Protein AF-X1VIF2-F1 (afdb_monomer)

Solvent-accessible surface area (backbone atoms only — not comparable to full-atom values): 7635 Å² total; per-residue (Å²): 120,41,45,86,82,35,72,71,56,53,53,48,19,51,53,16,41,77,70,69,36,74,47,76,48,80,45,49,32,42,58,92,98,44,36,31,54,25,41,36,37,30,25,50,90,26,79,75,49,73,41,48,36,59,55,66,82,64,53,78,70,47,64,79,42,47,64,32,90,66,80,91,65,58,44,84,49,100,90,42,25,37,19,72,48,45,52,57,32,67,79,40,66,63,57,51,47,52,38,41,76,68,56,30,74,38,77,47,66,62,68,86,76,63,90,91,46,62,64,45,68,71,42,43,53,53,49,54,62,68,80,95

Foldseek 3Di:
DEAVVDDVQVVVLVVQLVVQHKDWDWDFHDDPPFTFTKIWIAHSNGTQDMWTAQDQPCDDCSVVGDHTPDDWDWTDDPVFTETEHEAVLLVDLVSLVVCVVNPGPYYDYHYDDDPPCVCCVVPSVVVSVVVD

Radius of gyration: 14.73 Å; Cα contacts (8 Å, |Δi|>4): 240; chains: 1; bounding box: 36×28×38 Å

Secondary structure (DSSP, 8-state):
-B-SSSHHHHHHHHHHHHHT--EEEEEEEEETTEEEEEEEEEETTEEEEEEE-S---S-GGGGSSBPP-S---EEEETTEEEEE--GGGGG-HHHHHHHHHTT-SEEE----PPTT-HHIIIIIHHHHHH--

Organism: NCBI:txid412755

InterPro domains:
  IPR003010 Carbon-nitrogen hydrolase [PF00795] (3-129)
  IPR003010 Carbon-nitrogen hydrolase [PS50263] (1-132)
  IPR036526 Carbon-nitrogen hydrolase superfamily [G3DSA:3.60.110.10] (1-132)
  IPR036526 Carbon-nitrogen hydrolase superfamily [SSF56317] (2-132)
  IPR050345 Aliphatic Amidase/Beta-Ureidopropionase [PTHR43674] (4-132)

pLDDT: mean 96.41, std 3.47, range [82.25, 98.81]

Sequence (132 aa):
METIPGPSTDELAICCRELGVHVIAGLLEVDADKCFNTAVLVGPRGLVGKYRKIHLPFLGIDRFIDHGNQPFRVYQTPIGNIGMHICYDCNFPESARVMTLLGADILALPTNWPEGREKVAKHVILARAYEN

Mean predicted aligned error: 2.66 Å

Structure (mmCIF, N/CA/C/O backbone):
data_AF-X1VIF2-F1
#
_entry.id   AF-X1VIF2-F1
#
loop_
_atom_site.group_PDB
_atom_site.id
_atom_site.type_symbol
_atom_site.label_atom_id
_atom_site.label_alt_id
_atom_site.label_comp_id
_atom_site.label_asym_id
_atom_site.label_entity_id
_atom_site.label_seq_id
_atom_site.pdbx_PDB_ins_code
_atom_site.Cartn_x
_atom_site.Cartn_y
_atom_site.Cartn_z
_atom_site.occupancy
_atom_site.B_iso_or_equiv
_atom_site.auth_seq_id
_atom_site.auth_comp_id
_atom_site.auth_asym_id
_atom_site.auth_atom_id
_atom_site.pdbx_PDB_model_num
ATOM 1 N N . MET A 1 1 ? 16.660 3.101 5.325 1.00 91.56 1 MET A N 1
ATOM 2 C CA . MET A 1 1 ? 16.600 1.645 5.105 1.00 91.56 1 MET A CA 1
ATOM 3 C C . MET A 1 1 ? 16.642 1.004 6.474 1.00 91.56 1 MET A C 1
ATOM 5 O O 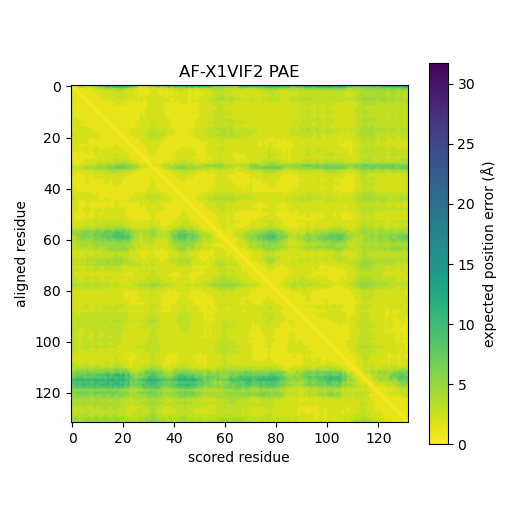. MET A 1 1 ? 17.505 1.387 7.253 1.00 91.56 1 MET A O 1
ATOM 9 N N . GLU A 1 2 ? 15.701 0.126 6.792 1.00 97.00 2 GLU A N 1
ATOM 10 C CA . GLU A 1 2 ? 15.569 -0.481 8.124 1.00 97.00 2 GLU A CA 1
ATOM 11 C C . GLU A 1 2 ? 14.848 -1.830 8.038 1.00 97.00 2 GLU A C 1
ATOM 13 O O . GLU A 1 2 ? 14.229 -2.138 7.020 1.00 97.00 2 GLU A O 1
ATOM 18 N N . THR A 1 3 ? 14.906 -2.638 9.095 1.00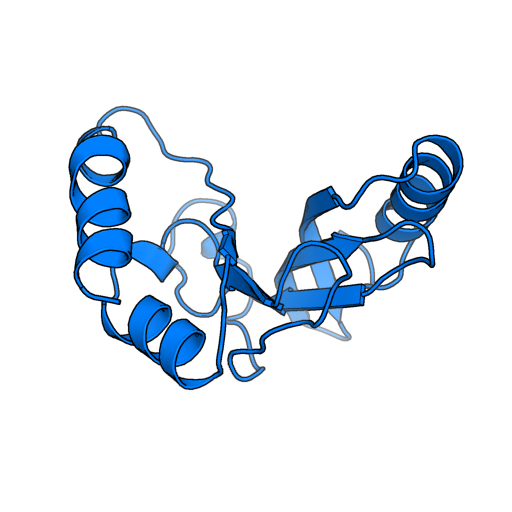 98.25 3 THR A N 1
ATOM 19 C CA . THR A 1 3 ? 14.065 -3.837 9.200 1.00 98.25 3 THR A CA 1
ATOM 20 C C . THR A 1 3 ? 12.605 -3.451 9.423 1.00 98.25 3 THR A C 1
ATOM 22 O O . THR A 1 3 ? 12.308 -2.372 9.930 1.00 98.25 3 THR A O 1
ATOM 25 N N . ILE A 1 4 ? 11.673 -4.345 9.083 1.00 98.00 4 ILE A N 1
ATOM 26 C CA . ILE A 1 4 ? 10.252 -4.169 9.412 1.00 98.00 4 ILE A CA 1
ATOM 27 C C . ILE A 1 4 ? 9.763 -5.399 10.194 1.00 98.00 4 ILE A C 1
ATOM 29 O O . ILE A 1 4 ? 9.661 -6.479 9.590 1.00 98.00 4 ILE A O 1
ATOM 33 N N . PRO A 1 5 ? 9.409 -5.255 11.490 1.00 98.12 5 PRO A N 1
ATOM 34 C CA . PRO A 1 5 ? 9.336 -3.999 12.256 1.00 98.12 5 PRO A CA 1
ATOM 35 C C . PRO A 1 5 ? 10.707 -3.344 12.517 1.00 98.12 5 PRO A C 1
ATOM 37 O O . PRO A 1 5 ? 11.747 -4.007 12.461 1.00 98.12 5 PRO A O 1
ATOM 40 N N . GLY A 1 6 ? 10.683 -2.037 12.773 1.00 97.81 6 GLY A N 1
ATOM 41 C CA . GLY A 1 6 ? 11.852 -1.195 13.023 1.00 97.81 6 GLY A CA 1
ATOM 42 C C . GLY A 1 6 ? 11.482 0.218 13.504 1.00 97.81 6 GLY A C 1
ATOM 43 O O . GLY A 1 6 ? 10.291 0.507 13.681 1.00 97.81 6 GLY A O 1
ATOM 44 N N . PRO A 1 7 ? 12.485 1.099 13.694 1.00 98.19 7 PRO A N 1
ATOM 45 C CA . PRO A 1 7 ? 12.323 2.439 14.261 1.00 98.19 7 PRO A CA 1
ATOM 46 C C . PRO A 1 7 ? 11.127 3.233 13.722 1.00 98.19 7 PRO A C 1
ATOM 48 O O . PRO A 1 7 ? 10.307 3.700 14.512 1.00 98.19 7 PRO A O 1
ATOM 51 N N . SER A 1 8 ? 10.952 3.330 12.398 1.00 98.38 8 SER A N 1
ATOM 52 C CA . SER A 1 8 ? 9.845 4.127 11.844 1.00 98.38 8 SER A CA 1
ATOM 53 C C . SER A 1 8 ? 8.478 3.506 12.133 1.00 98.38 8 SER A C 1
ATOM 55 O O . SER A 1 8 ? 7.512 4.223 12.383 1.00 98.38 8 SER A O 1
ATOM 57 N N . THR A 1 9 ? 8.355 2.173 12.114 1.00 98.50 9 THR A N 1
ATOM 58 C CA . THR A 1 9 ? 7.079 1.520 12.459 1.00 98.50 9 THR A CA 1
ATOM 59 C C . THR A 1 9 ? 6.754 1.634 13.943 1.00 98.50 9 THR A C 1
ATOM 61 O O . THR A 1 9 ? 5.575 1.697 14.287 1.00 98.50 9 THR A O 1
ATOM 64 N N . ASP A 1 10 ? 7.773 1.702 14.801 1.00 98.44 10 ASP A N 1
ATOM 65 C CA . ASP A 1 10 ? 7.602 1.883 16.243 1.00 98.44 10 ASP A CA 1
ATOM 66 C C . ASP A 1 10 ? 7.127 3.307 16.561 1.00 98.44 10 ASP A C 1
ATOM 68 O O . ASP A 1 10 ? 6.158 3.482 17.303 1.00 98.44 10 ASP A O 1
ATOM 72 N N . GLU A 1 11 ? 7.725 4.322 15.931 1.00 98.50 11 GLU A N 1
ATOM 73 C CA . GLU A 1 11 ? 7.263 5.713 16.034 1.00 98.50 11 GLU A CA 1
ATOM 74 C C . GLU A 1 11 ? 5.835 5.876 15.499 1.00 98.50 11 GLU A C 1
ATOM 76 O O . GLU A 1 11 ? 4.967 6.431 16.180 1.00 98.50 11 GLU A O 1
ATOM 81 N N . LEU A 1 12 ? 5.541 5.307 14.324 1.00 98.56 12 LEU A N 1
ATOM 82 C CA . LEU A 1 12 ? 4.186 5.307 13.774 1.00 98.56 12 LEU A CA 1
ATOM 83 C C . LEU A 1 12 ? 3.188 4.618 14.711 1.00 98.56 12 LEU A C 1
ATOM 85 O O . LEU A 1 12 ? 2.061 5.092 14.844 1.00 98.56 12 LEU A O 1
ATOM 89 N N . ALA A 1 13 ? 3.574 3.528 15.379 1.00 98.69 13 ALA A N 1
ATOM 90 C CA . ALA A 1 13 ? 2.707 2.827 16.321 1.00 98.69 13 ALA A CA 1
ATOM 91 C C . ALA A 1 13 ? 2.383 3.672 17.562 1.00 98.69 13 ALA A C 1
ATOM 93 O O . ALA A 1 13 ? 1.274 3.567 18.094 1.00 98.69 13 ALA A O 1
ATOM 94 N N . ILE A 1 14 ? 3.312 4.522 18.017 1.00 98.69 14 ILE A N 1
ATOM 95 C CA . ILE A 1 14 ? 3.054 5.496 19.086 1.00 98.69 14 ILE A CA 1
ATOM 96 C C . ILE A 1 14 ? 1.982 6.490 18.631 1.00 98.69 14 ILE A C 1
ATOM 98 O O . ILE A 1 14 ? 0.935 6.580 19.275 1.00 98.69 14 ILE A O 1
ATOM 102 N N . CYS A 1 15 ? 2.175 7.139 17.478 1.00 98.56 15 CYS A N 1
ATOM 103 C CA . CYS A 1 15 ? 1.213 8.109 16.949 1.00 98.56 15 CYS A CA 1
ATOM 104 C C . CYS A 1 15 ? -0.160 7.481 16.657 1.00 98.56 15 CYS A C 1
ATOM 106 O O . CYS A 1 15 ? -1.194 8.056 16.994 1.00 98.56 15 CYS A O 1
ATOM 108 N N . CYS A 1 16 ? -0.196 6.282 16.065 1.00 98.56 16 CYS A N 1
ATOM 109 C CA . CYS A 1 16 ? -1.447 5.580 15.764 1.00 98.56 16 CYS A CA 1
ATOM 110 C C . CYS A 1 16 ? -2.234 5.246 17.034 1.00 98.56 16 CYS A C 1
ATOM 112 O O . CYS A 1 16 ? -3.463 5.317 17.033 1.00 98.56 16 CYS A O 1
ATOM 114 N N . ARG A 1 17 ? -1.541 4.893 18.123 1.00 98.62 17 ARG A N 1
ATOM 115 C CA . ARG A 1 17 ? -2.165 4.616 19.420 1.00 98.62 17 ARG A CA 1
ATOM 116 C C . ARG A 1 17 ? -2.720 5.884 20.065 1.00 98.62 17 ARG A C 1
ATOM 118 O O . ARG A 1 17 ? -3.838 5.847 20.563 1.00 98.62 17 ARG A O 1
ATOM 125 N N . GLU A 1 18 ? -1.964 6.980 20.044 1.00 98.56 18 GLU A N 1
ATOM 126 C CA . GLU A 1 18 ? -2.382 8.265 20.624 1.00 98.56 18 GLU A CA 1
ATOM 127 C C . GLU A 1 18 ? -3.582 8.875 19.893 1.00 98.56 18 GLU A C 1
ATOM 129 O O . GLU A 1 18 ? -4.494 9.399 20.527 1.00 98.56 18 GLU A O 1
ATOM 134 N N . LEU A 1 19 ? -3.600 8.775 18.562 1.00 98.44 19 LEU A N 1
ATOM 135 C CA . LEU A 1 19 ? -4.635 9.379 17.720 1.00 98.44 19 LEU A CA 1
ATOM 136 C C . LEU A 1 19 ? -5.796 8.427 17.399 1.00 98.44 19 LEU A C 1
ATOM 138 O O . LEU A 1 19 ? -6.810 8.862 16.859 1.00 98.44 19 LEU A O 1
ATOM 142 N N . GLY A 1 20 ? -5.665 7.130 17.694 1.00 97.94 20 GLY A N 1
ATOM 143 C CA . GLY A 1 20 ? -6.686 6.127 17.379 1.00 97.94 20 GLY A CA 1
ATOM 144 C C . GLY A 1 20 ? -6.875 5.883 15.876 1.00 97.94 20 GLY A C 1
ATOM 145 O O . GLY A 1 20 ? -7.976 5.541 15.445 1.00 97.94 20 GLY A O 1
ATOM 146 N N . VAL A 1 21 ? -5.820 6.049 15.072 1.00 98.12 21 VAL A N 1
ATOM 147 C CA . VAL A 1 21 ? -5.871 5.969 13.599 1.00 98.12 21 VAL A CA 1
ATOM 148 C C . VAL A 1 21 ? -5.121 4.758 13.041 1.00 98.12 21 VAL A C 1
ATOM 150 O O . VAL A 1 21 ? -4.297 4.146 13.718 1.00 98.12 21 VAL A O 1
ATOM 153 N N . HIS A 1 22 ? -5.400 4.433 11.777 1.00 98.44 22 HIS A N 1
ATOM 154 C CA . HIS A 1 22 ? -4.580 3.528 10.972 1.00 98.44 22 HIS A CA 1
ATOM 155 C C . HIS A 1 22 ? -3.786 4.345 9.951 1.00 98.44 22 HIS A C 1
ATOM 157 O O . HIS A 1 22 ? -4.336 5.242 9.314 1.00 98.44 22 HIS A O 1
ATOM 163 N N . VAL A 1 23 ? -2.507 4.023 9.783 1.00 98.38 23 VAL A N 1
ATOM 164 C CA . VAL A 1 23 ? -1.590 4.679 8.850 1.00 98.38 23 VAL A CA 1
ATOM 165 C C . VAL A 1 23 ? -1.020 3.652 7.889 1.00 98.38 23 VAL A C 1
ATOM 167 O O . VAL A 1 23 ? -0.611 2.563 8.293 1.00 98.38 23 VAL A O 1
ATOM 170 N N . ILE A 1 24 ? -0.957 4.036 6.614 1.00 98.62 24 ILE A N 1
ATOM 171 C CA . ILE A 1 24 ? -0.194 3.323 5.595 1.00 98.62 24 ILE A CA 1
ATOM 172 C C . ILE A 1 24 ? 0.975 4.199 5.168 1.00 98.62 24 ILE A C 1
ATOM 174 O O . ILE A 1 24 ? 0.772 5.342 4.760 1.00 98.62 24 ILE A O 1
ATOM 178 N N . ALA A 1 25 ? 2.189 3.663 5.256 1.00 98.25 25 ALA A N 1
ATOM 179 C CA . ALA A 1 25 ? 3.417 4.381 4.926 1.00 98.25 25 ALA A CA 1
ATOM 180 C C . ALA A 1 25 ? 4.339 3.526 4.051 1.00 98.25 25 ALA A C 1
ATOM 182 O O . ALA A 1 25 ? 4.388 2.307 4.201 1.00 98.25 25 ALA A O 1
ATOM 183 N N . GLY A 1 26 ? 5.065 4.168 3.134 1.00 97.62 26 GLY A N 1
ATOM 184 C CA . GLY A 1 26 ? 6.101 3.523 2.324 1.00 97.62 26 GLY A CA 1
ATOM 185 C C . GLY A 1 26 ? 7.472 3.626 2.992 1.00 97.62 26 GLY A C 1
ATOM 186 O O . GLY A 1 26 ? 7.851 4.705 3.439 1.00 97.62 26 GLY A O 1
ATOM 187 N N . LEU A 1 27 ? 8.216 2.523 3.028 1.00 97.50 27 LEU A N 1
ATOM 188 C CA . LEU A 1 27 ? 9.543 2.394 3.627 1.00 97.50 27 LEU A CA 1
ATOM 189 C C . LEU A 1 27 ? 10.471 1.594 2.701 1.00 97.50 27 LEU A C 1
ATOM 191 O O . LEU A 1 27 ? 10.024 0.770 1.900 1.00 97.50 27 LEU A O 1
ATOM 195 N N . LEU A 1 28 ? 11.779 1.818 2.839 1.00 97.62 28 LEU A N 1
ATOM 196 C CA . LEU A 1 28 ? 12.792 0.922 2.279 1.00 97.62 28 LEU A CA 1
ATOM 197 C C . LEU A 1 28 ? 13.170 -0.112 3.336 1.00 97.62 28 LEU A C 1
ATOM 199 O O . LEU A 1 28 ? 13.838 0.216 4.322 1.00 97.62 28 LEU A O 1
ATOM 203 N N . GLU A 1 29 ? 12.730 -1.340 3.109 1.00 98.38 29 GLU A N 1
ATOM 204 C CA . GLU A 1 29 ? 12.935 -2.472 3.998 1.00 98.38 29 GLU A CA 1
ATOM 205 C C . GLU A 1 29 ? 14.248 -3.186 3.683 1.00 98.38 29 GLU A C 1
ATOM 207 O O . GLU A 1 29 ? 14.507 -3.507 2.528 1.00 98.38 29 GLU A O 1
ATOM 212 N N . VAL A 1 30 ? 15.029 -3.503 4.710 1.00 98.06 30 VAL A N 1
ATOM 213 C CA . VAL A 1 30 ? 16.173 -4.416 4.624 1.00 98.06 30 VAL A CA 1
ATOM 214 C C . VAL A 1 30 ? 15.799 -5.725 5.296 1.00 98.06 30 VAL A C 1
ATOM 216 O O . VAL A 1 30 ? 15.320 -5.733 6.431 1.00 98.06 30 VAL A O 1
ATOM 219 N N . ASP A 1 31 ? 16.032 -6.830 4.600 1.00 97.62 31 ASP A N 1
ATOM 220 C CA . ASP A 1 31 ? 15.846 -8.180 5.122 1.00 97.62 31 ASP A CA 1
ATOM 221 C C . ASP A 1 31 ? 16.976 -9.066 4.598 1.00 97.62 31 ASP A C 1
ATOM 223 O O . ASP A 1 31 ? 17.068 -9.334 3.399 1.00 97.62 31 ASP A O 1
ATOM 227 N N . ALA A 1 32 ? 17.864 -9.462 5.513 1.00 94.62 32 ALA A N 1
ATOM 228 C CA . ALA A 1 32 ? 19.146 -10.089 5.210 1.00 94.62 32 ALA A CA 1
ATOM 229 C C . ALA A 1 32 ? 19.974 -9.268 4.197 1.00 94.62 32 ALA A C 1
ATOM 231 O O . ALA A 1 32 ? 20.337 -8.126 4.475 1.00 94.62 32 ALA A O 1
ATOM 232 N N . ASP A 1 33 ? 20.293 -9.853 3.046 1.00 95.06 33 ASP A N 1
ATOM 233 C CA . ASP A 1 33 ? 21.071 -9.263 1.956 1.00 95.06 33 ASP A CA 1
ATOM 234 C C . ASP A 1 33 ? 20.207 -8.540 0.908 1.00 95.06 33 ASP A C 1
ATOM 236 O O . ASP A 1 33 ? 20.729 -8.088 -0.110 1.00 95.06 33 ASP A O 1
ATOM 240 N N . LYS A 1 34 ? 18.896 -8.414 1.155 1.00 97.62 34 LYS A N 1
ATOM 241 C CA . LYS A 1 34 ? 17.922 -7.853 0.213 1.00 97.62 34 LYS A CA 1
ATOM 242 C C . LYS A 1 34 ? 17.324 -6.539 0.682 1.00 97.6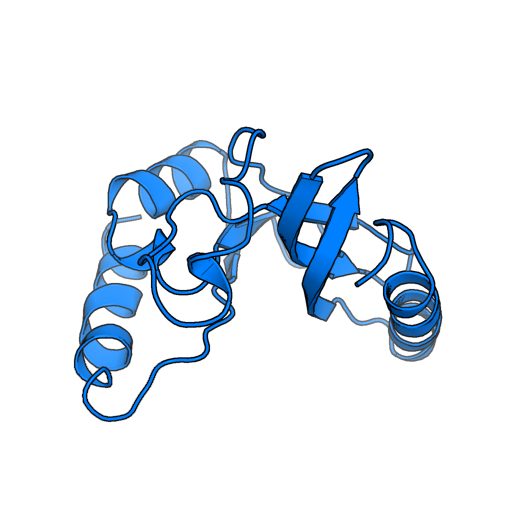2 34 LYS A C 1
ATOM 244 O O . LYS A 1 34 ? 17.195 -6.276 1.880 1.00 97.62 34 LYS A O 1
ATOM 249 N N . CYS A 1 35 ? 16.905 -5.733 -0.287 1.00 98.00 35 CYS A N 1
ATOM 250 C CA . CYS A 1 35 ? 16.258 -4.446 -0.060 1.00 98.00 35 CYS A CA 1
ATOM 251 C C . CYS A 1 35 ? 14.927 -4.396 -0.807 1.00 98.00 35 CYS A C 1
ATOM 253 O O . CYS A 1 35 ? 14.880 -4.734 -1.980 1.00 98.00 35 CYS A O 1
ATOM 255 N N . PHE A 1 36 ? 13.847 -3.954 -0.167 1.00 98.38 36 PHE A N 1
ATOM 256 C CA . PHE A 1 36 ? 12.509 -3.941 -0.761 1.00 98.38 36 PHE A CA 1
ATOM 257 C C . PHE A 1 36 ? 11.839 -2.573 -0.624 1.00 98.38 36 PHE A C 1
ATOM 259 O O . PHE A 1 36 ? 12.032 -1.850 0.353 1.00 98.38 36 PHE A O 1
ATOM 266 N N . ASN A 1 37 ? 10.996 -2.233 -1.599 1.00 97.94 37 ASN A N 1
ATOM 267 C CA . ASN A 1 37 ? 10.043 -1.131 -1.494 1.00 97.94 37 ASN A CA 1
ATOM 268 C C . ASN A 1 37 ? 8.779 -1.667 -0.817 1.00 97.94 37 ASN A C 1
ATOM 270 O O . ASN A 1 37 ? 8.062 -2.476 -1.410 1.00 97.94 37 ASN A O 1
ATOM 274 N N . THR A 1 38 ? 8.537 -1.252 0.424 1.00 98.38 38 THR A N 1
ATOM 275 C CA . THR A 1 38 ? 7.532 -1.865 1.294 1.00 98.38 38 THR A CA 1
ATOM 276 C C . THR A 1 38 ? 6.512 -0.842 1.770 1.00 98.38 38 THR A C 1
ATOM 278 O O . THR A 1 38 ? 6.872 0.222 2.258 1.00 98.38 38 THR A O 1
ATOM 281 N N . ALA A 1 39 ? 5.227 -1.176 1.685 1.00 98.56 39 ALA A N 1
ATOM 282 C CA . ALA A 1 39 ? 4.154 -0.465 2.366 1.00 98.56 39 ALA A CA 1
ATOM 283 C C . ALA A 1 39 ? 3.854 -1.170 3.689 1.00 98.56 39 ALA A C 1
ATOM 285 O O . ALA A 1 39 ? 3.709 -2.392 3.718 1.00 98.56 39 ALA A O 1
ATOM 286 N N . VAL A 1 40 ? 3.747 -0.417 4.777 1.00 98.75 40 VAL A N 1
ATOM 287 C CA . VAL A 1 40 ? 3.329 -0.919 6.092 1.00 98.75 40 VAL A CA 1
ATOM 288 C C . VAL A 1 40 ? 1.943 -0.401 6.427 1.00 98.75 40 VAL A C 1
ATOM 290 O O . VAL A 1 40 ? 1.643 0.748 6.127 1.00 98.75 40 VAL A O 1
ATOM 293 N N . LEU A 1 41 ? 1.126 -1.229 7.075 1.00 98.75 41 LEU A N 1
ATOM 294 C CA . LEU A 1 41 ? -0.125 -0.831 7.713 1.00 98.75 41 LEU A CA 1
ATOM 295 C C . LEU A 1 41 ? 0.081 -0.889 9.224 1.00 98.75 41 LEU A C 1
ATOM 297 O O . LEU A 1 41 ? 0.296 -1.964 9.784 1.00 98.75 41 LEU A O 1
ATOM 301 N N . VAL A 1 42 ? 0.008 0.262 9.881 1.00 98.81 42 VAL A N 1
ATOM 302 C CA . VAL A 1 42 ? 0.139 0.407 11.334 1.00 98.81 42 VAL A CA 1
ATOM 303 C C . VAL A 1 42 ? -1.195 0.897 11.883 1.00 98.81 42 VAL A C 1
ATOM 305 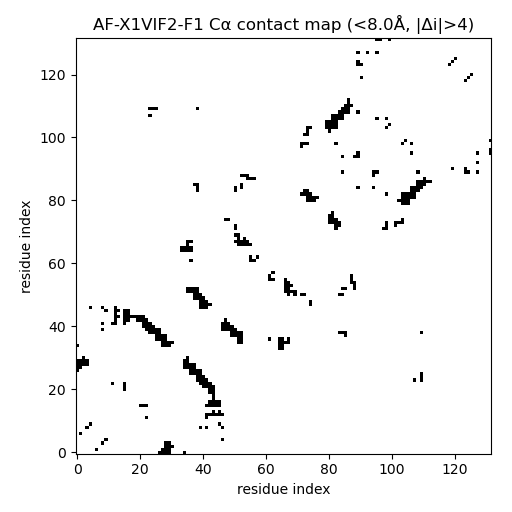O O . VAL A 1 42 ? -1.804 1.797 11.317 1.00 98.81 42 VAL A O 1
ATOM 308 N N . GLY A 1 43 ? -1.686 0.278 12.950 1.00 98.31 43 GLY A N 1
ATOM 309 C CA . GLY A 1 43 ? -2.938 0.651 13.606 1.00 98.31 43 GLY A CA 1
ATOM 310 C C . GLY A 1 43 ? -2.734 1.015 15.075 1.00 98.31 43 GLY A C 1
ATOM 311 O O . GLY A 1 43 ? -1.614 0.948 15.586 1.00 98.31 43 GLY A O 1
ATOM 312 N N . PRO A 1 44 ? -3.819 1.314 15.813 1.00 98.00 44 PRO A N 1
ATOM 313 C CA . PRO A 1 44 ? -3.736 1.718 17.222 1.00 98.00 44 PRO A CA 1
ATOM 314 C C . PRO A 1 44 ? -3.141 0.647 18.151 1.00 98.00 44 PRO A C 1
ATOM 316 O O . PRO A 1 44 ? -2.732 0.944 19.270 1.00 98.00 44 PRO A O 1
ATOM 319 N N . ARG A 1 45 ? -3.099 -0.611 17.688 1.00 97.44 45 ARG A N 1
ATOM 320 C CA . ARG A 1 45 ? -2.514 -1.761 18.395 1.00 97.44 45 ARG A CA 1
ATOM 321 C C . ARG A 1 45 ? -1.094 -2.118 17.929 1.00 97.44 45 ARG A C 1
ATOM 323 O O . ARG A 1 45 ? -0.567 -3.130 18.374 1.00 97.44 45 ARG A O 1
ATOM 330 N N . GL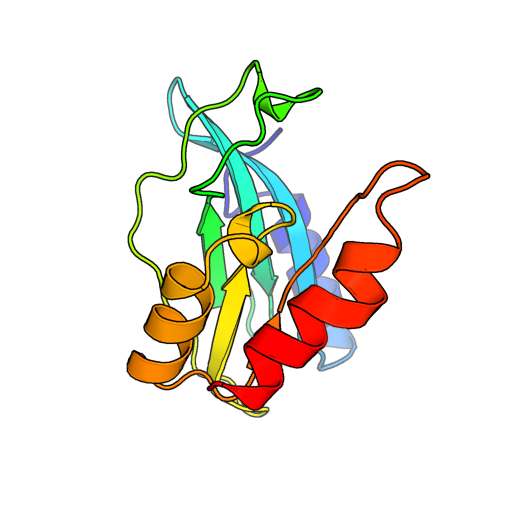Y A 1 46 ? -0.488 -1.321 17.047 1.00 98.06 46 GLY A N 1
ATOM 331 C CA . GLY A 1 46 ? 0.834 -1.571 16.466 1.00 98.06 46 GLY A CA 1
ATOM 332 C C . GLY A 1 46 ? 0.788 -1.998 14.996 1.00 98.06 46 GLY A C 1
ATOM 333 O O . GLY A 1 46 ? -0.194 -1.750 14.292 1.00 98.06 46 GLY A O 1
ATOM 334 N N . LEU A 1 47 ? 1.872 -2.616 14.519 1.00 98.50 47 LEU A N 1
ATOM 335 C CA . LEU A 1 47 ? 2.004 -3.077 13.135 1.00 98.50 47 LEU A CA 1
ATOM 336 C C . LEU A 1 47 ? 0.954 -4.154 12.813 1.00 98.50 47 LEU A C 1
ATOM 338 O O . LEU A 1 47 ? 0.916 -5.206 13.446 1.00 98.50 47 LEU A O 1
ATOM 342 N N . VAL A 1 48 ? 0.124 -3.899 11.803 1.00 98.44 48 VAL A N 1
ATOM 343 C CA . VAL A 1 48 ? -0.899 -4.834 11.310 1.00 98.44 48 VAL A CA 1
ATOM 344 C C . VAL A 1 48 ? -0.324 -5.733 10.218 1.00 98.44 48 VAL A C 1
ATOM 346 O O . VAL A 1 48 ? -0.618 -6.926 10.171 1.00 98.44 48 VAL A O 1
ATOM 349 N N . GLY A 1 49 ? 0.504 -5.173 9.333 1.00 98.06 49 GLY A N 1
ATOM 350 C CA . GLY A 1 49 ? 1.072 -5.920 8.220 1.00 98.06 49 GLY A CA 1
ATOM 351 C C . GLY A 1 49 ? 1.987 -5.100 7.324 1.00 98.06 49 GLY A C 1
ATOM 352 O O . GLY A 1 49 ? 2.142 -3.891 7.499 1.00 98.06 49 GLY A O 1
ATOM 353 N N . LYS A 1 50 ? 2.585 -5.774 6.340 1.00 98.31 50 LYS A N 1
ATOM 354 C CA . LYS A 1 50 ? 3.431 -5.155 5.315 1.00 98.31 50 LYS A CA 1
ATOM 355 C C . LYS A 1 50 ? 3.198 -5.778 3.942 1.00 98.31 50 LYS A C 1
ATOM 357 O O . LYS A 1 50 ? 2.721 -6.906 3.839 1.00 98.31 50 LYS A O 1
ATOM 362 N N . TYR A 1 51 ? 3.529 -5.046 2.893 1.00 98.62 51 TYR A N 1
ATOM 363 C CA . TYR A 1 51 ? 3.455 -5.491 1.509 1.00 98.62 51 TYR A CA 1
ATOM 364 C C . TYR A 1 51 ? 4.702 -5.016 0.764 1.00 98.62 51 TYR A C 1
ATOM 366 O O . TYR A 1 51 ? 4.966 -3.818 0.714 1.00 98.62 51 TYR A O 1
ATOM 374 N N . ARG A 1 52 ? 5.467 -5.955 0.197 1.00 98.56 52 ARG A N 1
ATOM 375 C CA . ARG A 1 52 ? 6.637 -5.666 -0.643 1.00 98.56 52 ARG A CA 1
ATOM 376 C C . ARG A 1 52 ? 6.185 -5.538 -2.094 1.00 98.56 52 ARG A C 1
ATOM 378 O O . ARG A 1 52 ? 5.554 -6.456 -2.611 1.00 98.56 52 ARG A O 1
ATOM 385 N N . LYS A 1 53 ? 6.533 -4.431 -2.746 1.00 98.12 53 LYS A N 1
ATOM 386 C CA . LYS A 1 53 ? 6.142 -4.105 -4.123 1.00 98.12 53 LYS A CA 1
ATOM 387 C C . LYS A 1 53 ? 6.544 -5.212 -5.094 1.00 98.12 53 LYS A C 1
ATOM 389 O O . LYS A 1 53 ? 7.730 -5.469 -5.288 1.00 98.12 53 LYS A O 1
ATOM 394 N N . ILE A 1 54 ? 5.561 -5.842 -5.731 1.00 97.69 54 ILE A N 1
ATOM 395 C CA . ILE A 1 54 ? 5.800 -6.928 -6.689 1.00 97.69 54 ILE A CA 1
ATOM 396 C C . ILE A 1 54 ? 6.207 -6.359 -8.053 1.00 97.69 54 ILE A C 1
ATOM 398 O O . ILE A 1 54 ? 7.206 -6.792 -8.637 1.00 97.69 54 ILE A O 1
ATOM 402 N N . HIS A 1 55 ? 5.479 -5.356 -8.553 1.00 97.06 55 HIS A N 1
ATOM 403 C CA . HIS A 1 55 ? 5.733 -4.797 -9.878 1.00 97.06 55 HIS A CA 1
ATOM 404 C C . HIS A 1 55 ? 6.677 -3.595 -9.798 1.00 97.06 55 HIS A C 1
ATOM 406 O O . HIS A 1 55 ? 6.271 -2.473 -9.484 1.00 97.06 55 HIS A O 1
ATOM 412 N N . LEU A 1 56 ? 7.952 -3.809 -10.128 1.00 96.25 56 LEU A N 1
ATOM 413 C CA . LEU A 1 56 ? 8.944 -2.740 -10.211 1.00 96.25 56 LEU A CA 1
ATOM 414 C C . LEU A 1 56 ? 8.944 -2.111 -11.622 1.00 96.25 56 LEU A C 1
ATOM 416 O O . LEU A 1 56 ? 9.195 -2.815 -12.597 1.00 96.25 56 LEU A O 1
ATOM 420 N N . PRO A 1 57 ? 8.719 -0.790 -11.768 1.00 93.12 57 PRO A N 1
ATOM 421 C CA . PRO A 1 57 ? 8.790 -0.076 -13.048 1.00 93.12 57 PRO A CA 1
ATOM 422 C C . PRO A 1 57 ? 10.225 0.132 -13.560 1.00 93.12 57 PRO A C 1
ATOM 424 O O . PRO A 1 57 ? 10.416 0.830 -14.554 1.00 93.12 57 PRO A O 1
ATOM 427 N N . PHE A 1 58 ? 11.232 -0.393 -12.853 1.00 91.69 58 PHE A N 1
ATOM 428 C CA . PHE A 1 58 ? 12.653 -0.198 -13.148 1.00 91.69 58 PHE A CA 1
ATOM 429 C C . PHE A 1 58 ? 13.048 1.291 -13.285 1.00 91.69 58 PHE A C 1
ATOM 431 O O . PHE A 1 58 ? 13.804 1.706 -14.173 1.00 91.69 58 PHE A O 1
ATOM 438 N N . LEU A 1 59 ? 12.525 2.127 -12.380 1.00 89.12 59 LEU A N 1
ATOM 439 C CA . LEU A 1 59 ? 12.737 3.576 -12.338 1.00 89.12 59 LEU A CA 1
ATOM 440 C C . LEU A 1 59 ? 13.235 4.020 -10.956 1.00 89.12 59 LEU A C 1
ATOM 442 O O . LEU A 1 59 ? 12.695 3.609 -9.933 1.00 89.12 59 LEU A O 1
ATOM 446 N N . GLY A 1 60 ? 14.232 4.909 -10.921 1.00 88.88 60 GLY A N 1
ATOM 447 C CA . GLY A 1 60 ? 14.773 5.441 -9.667 1.00 88.88 60 GLY A CA 1
ATOM 448 C C . GLY A 1 60 ? 15.330 4.335 -8.769 1.00 88.88 60 GLY A C 1
ATOM 449 O O . GLY A 1 60 ? 16.079 3.479 -9.240 1.00 88.88 60 GLY A O 1
ATOM 450 N N . ILE A 1 61 ? 14.939 4.346 -7.490 1.00 88.38 61 ILE A N 1
ATOM 451 C CA . ILE A 1 61 ? 15.365 3.340 -6.507 1.00 88.38 61 ILE A CA 1
ATOM 452 C C . ILE A 1 61 ? 14.904 1.924 -6.874 1.00 88.38 61 ILE A C 1
ATOM 454 O O . ILE A 1 61 ? 15.603 0.970 -6.555 1.00 88.38 61 ILE A O 1
ATOM 458 N N . ASP A 1 62 ? 13.804 1.787 -7.633 1.00 92.25 62 ASP A N 1
ATOM 459 C CA . ASP A 1 62 ? 13.266 0.487 -8.058 1.00 92.25 62 ASP A CA 1
ATOM 460 C C . ASP A 1 62 ? 14.239 -0.287 -8.984 1.00 92.25 62 ASP A C 1
ATOM 462 O O . ASP A 1 62 ? 13.990 -1.443 -9.304 1.00 92.25 62 ASP A O 1
ATOM 466 N N . ARG A 1 63 ? 15.347 0.331 -9.434 1.00 94.44 63 ARG A N 1
ATOM 467 C CA . ARG A 1 63 ? 16.434 -0.328 -10.189 1.00 94.44 63 ARG A CA 1
ATOM 468 C C . ARG A 1 63 ? 17.439 -1.080 -9.314 1.00 94.44 63 ARG A C 1
ATOM 470 O O . ARG A 1 63 ? 18.233 -1.847 -9.848 1.00 94.44 63 ARG A O 1
ATOM 477 N N . PHE A 1 64 ? 17.452 -0.808 -8.012 1.00 95.19 64 PHE A N 1
ATOM 478 C CA . PHE A 1 64 ? 18.503 -1.242 -7.084 1.00 95.19 64 PHE A CA 1
ATOM 479 C C . PHE A 1 64 ? 17.952 -2.022 -5.888 1.00 95.19 64 PHE A C 1
ATOM 481 O O . PHE A 1 64 ? 18.640 -2.184 -4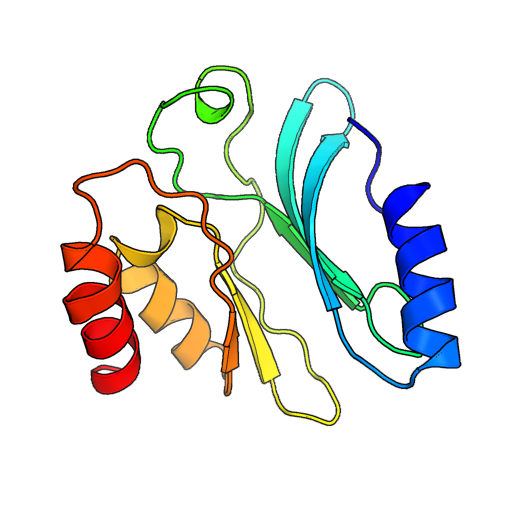.885 1.00 95.19 64 PHE A O 1
ATOM 488 N N . ILE A 1 65 ? 16.699 -2.455 -5.978 1.00 96.88 65 ILE A N 1
ATOM 489 C CA . ILE A 1 65 ? 15.988 -3.180 -4.929 1.00 96.88 65 ILE A CA 1
ATOM 490 C C . ILE A 1 65 ? 15.379 -4.454 -5.511 1.00 96.88 65 ILE A C 1
ATOM 492 O O . ILE A 1 65 ? 15.185 -4.581 -6.721 1.00 96.88 65 ILE A O 1
ATOM 496 N N . ASP A 1 66 ? 15.058 -5.383 -4.631 1.00 98.06 66 ASP A N 1
ATOM 497 C CA . ASP A 1 66 ? 14.466 -6.668 -4.933 1.00 98.06 66 ASP A CA 1
ATOM 498 C C . ASP A 1 66 ? 12.950 -6.574 -5.159 1.00 98.06 66 ASP A C 1
ATOM 500 O O . ASP A 1 66 ? 12.235 -5.760 -4.565 1.00 98.06 66 ASP A O 1
ATOM 504 N N . HIS A 1 67 ? 12.441 -7.476 -6.000 1.00 97.88 67 HIS A N 1
ATOM 505 C CA . HIS A 1 67 ? 11.006 -7.682 -6.169 1.00 97.88 67 HIS A CA 1
ATOM 506 C C . HIS A 1 67 ? 10.376 -8.252 -4.898 1.00 97.88 67 HIS A C 1
ATOM 508 O O . HIS A 1 67 ? 10.950 -9.119 -4.233 1.00 97.88 67 HIS A O 1
ATOM 514 N N . GLY A 1 68 ? 9.145 -7.832 -4.612 1.00 97.56 68 GLY A N 1
ATOM 515 C CA . GLY A 1 68 ? 8.332 -8.425 -3.561 1.00 97.56 68 GLY A CA 1
ATOM 516 C C . GLY A 1 68 ? 8.227 -9.941 -3.707 1.00 97.56 68 GLY A C 1
ATOM 517 O O . GLY A 1 68 ? 7.889 -10.464 -4.765 1.00 97.56 68 GLY A O 1
ATOM 518 N N . ASN A 1 69 ? 8.530 -10.648 -2.621 1.00 96.88 69 ASN A N 1
ATOM 519 C CA . ASN A 1 69 ? 8.635 -12.106 -2.577 1.00 96.88 69 ASN A CA 1
ATOM 520 C C . ASN A 1 69 ? 7.522 -12.764 -1.745 1.00 96.88 69 ASN A C 1
ATOM 522 O O . ASN A 1 69 ? 7.682 -13.882 -1.260 1.00 96.88 69 ASN A O 1
ATOM 526 N N . GLN A 1 70 ? 6.415 -12.054 -1.531 1.00 96.50 70 GLN A N 1
ATOM 527 C CA . GLN A 1 70 ? 5.283 -12.507 -0.727 1.00 96.50 70 GLN A CA 1
ATOM 528 C C . GLN A 1 70 ? 3.992 -12.382 -1.540 1.00 96.50 70 GLN A C 1
ATOM 530 O O . GLN A 1 70 ? 3.884 -11.467 -2.357 1.00 96.50 70 GLN A O 1
ATOM 535 N N . PRO A 1 71 ? 3.009 -13.276 -1.331 1.00 96.44 71 PRO A N 1
ATOM 536 C CA . PRO A 1 71 ? 1.723 -13.159 -2.003 1.00 96.44 71 PRO A CA 1
ATOM 537 C C . PRO A 1 71 ? 0.980 -11.903 -1.538 1.00 96.44 71 PRO A C 1
ATOM 539 O O . PRO A 1 71 ? 1.208 -11.406 -0.431 1.00 96.44 71 PRO A O 1
ATOM 542 N N . PHE A 1 72 ? 0.034 -11.442 -2.357 1.00 97.94 72 PHE A N 1
ATOM 543 C CA . PHE A 1 72 ? -0.935 -10.433 -1.941 1.00 97.94 72 PHE A CA 1
ATOM 544 C C . PHE A 1 72 ? -1.697 -10.890 -0.692 1.00 97.94 72 PHE A C 1
ATOM 546 O O . PHE A 1 72 ? -2.013 -12.071 -0.529 1.00 97.94 72 PHE A O 1
ATOM 553 N N . ARG A 1 73 ? -1.966 -9.942 0.208 1.00 98.06 73 ARG A N 1
ATOM 554 C CA . ARG A 1 73 ? -2.660 -10.178 1.475 1.00 98.06 73 ARG A CA 1
ATOM 555 C C . ARG A 1 73 ? -3.599 -9.025 1.781 1.00 98.06 73 ARG A C 1
ATOM 557 O O . ARG A 1 73 ? -3.306 -7.874 1.462 1.00 98.06 73 ARG A O 1
ATOM 564 N N . VAL A 1 74 ? -4.685 -9.371 2.455 1.00 98.62 74 VAL A N 1
ATOM 565 C CA . VAL A 1 74 ? -5.687 -8.443 2.966 1.00 98.62 74 VAL A CA 1
ATOM 566 C C . VAL A 1 74 ? -5.676 -8.524 4.487 1.00 98.62 74 VAL A C 1
ATOM 568 O O . VAL A 1 74 ? -5.579 -9.609 5.062 1.00 98.62 74 VAL A O 1
ATOM 571 N N . TYR A 1 75 ? -5.739 -7.368 5.136 1.00 98.44 75 TYR A N 1
ATOM 572 C CA . TYR A 1 75 ? -5.619 -7.228 6.578 1.00 98.44 75 TYR A CA 1
ATOM 573 C C . TYR A 1 75 ? -6.950 -6.778 7.171 1.00 98.44 75 TYR A C 1
ATOM 575 O O . TYR A 1 75 ? -7.481 -5.733 6.801 1.00 98.44 75 TYR A O 1
ATOM 583 N N . GLN A 1 76 ? -7.486 -7.561 8.106 1.00 97.88 76 GLN A N 1
ATOM 584 C CA . GLN A 1 76 ? -8.734 -7.228 8.787 1.00 97.88 76 GLN A CA 1
ATOM 585 C C . GLN A 1 76 ? -8.513 -6.076 9.769 1.00 97.88 76 GLN A C 1
ATOM 587 O O . GLN A 1 76 ? -7.655 -6.155 10.654 1.00 97.88 76 GLN A O 1
ATOM 592 N N . THR A 1 77 ? -9.312 -5.019 9.644 1.00 97.38 77 THR A N 1
ATOM 593 C CA . THR A 1 77 ? -9.295 -3.880 10.568 1.00 97.38 77 THR A CA 1
ATOM 594 C C . THR A 1 77 ? -10.720 -3.462 10.943 1.00 97.38 77 THR A C 1
ATOM 596 O O . THR A 1 77 ? -11.663 -3.806 10.231 1.00 97.38 77 THR A O 1
ATOM 599 N N . PRO A 1 78 ? -10.918 -2.690 12.029 1.00 95.75 78 PRO A N 1
ATOM 600 C CA . PRO A 1 78 ? -12.244 -2.181 12.396 1.00 95.75 78 PRO A CA 1
ATOM 601 C C . PRO A 1 78 ? -12.908 -1.277 11.345 1.00 95.75 78 PRO A C 1
ATOM 603 O O . PRO A 1 78 ? -14.103 -1.024 11.451 1.00 95.75 78 PRO A O 1
ATOM 606 N N . ILE A 1 79 ? -12.150 -0.775 10.363 1.00 95.75 79 ILE A N 1
ATOM 607 C CA . ILE A 1 79 ? -12.646 0.093 9.283 1.00 95.75 79 ILE A CA 1
ATOM 608 C C . ILE A 1 79 ? -12.827 -0.653 7.950 1.00 95.75 79 ILE A C 1
ATOM 610 O O . ILE A 1 79 ? -13.104 -0.022 6.935 1.00 95.75 79 ILE A O 1
ATOM 614 N N . GLY A 1 80 ? -12.660 -1.979 7.954 1.00 97.88 80 GLY A N 1
ATOM 615 C CA . GLY A 1 80 ? -12.766 -2.844 6.779 1.00 97.88 80 GLY A CA 1
ATOM 616 C C . GLY A 1 80 ? -11.505 -3.667 6.521 1.00 97.88 80 GLY A C 1
ATOM 617 O O . GLY A 1 80 ? -10.462 -3.505 7.167 1.00 97.88 80 GLY A O 1
ATOM 618 N N . ASN A 1 81 ? -11.609 -4.572 5.559 1.00 98.56 81 ASN A N 1
ATOM 619 C CA . ASN A 1 81 ? -10.520 -5.400 5.071 1.00 98.56 81 ASN A CA 1
ATOM 620 C C . ASN A 1 81 ? -9.637 -4.587 4.112 1.00 98.56 81 ASN A C 1
ATOM 622 O O . ASN A 1 81 ? -10.071 -4.200 3.028 1.00 98.56 81 ASN A O 1
ATOM 626 N N . ILE A 1 82 ? -8.391 -4.324 4.503 1.00 98.75 82 ILE A N 1
ATOM 627 C CA . ILE A 1 82 ? -7.475 -3.445 3.767 1.00 98.75 82 ILE A CA 1
ATOM 628 C C . ILE A 1 82 ? -6.442 -4.270 2.996 1.00 98.75 82 ILE A C 1
ATOM 630 O O . ILE A 1 82 ? -5.639 -4.992 3.590 1.00 98.75 82 ILE A O 1
ATOM 634 N N . GLY A 1 83 ? -6.427 -4.123 1.672 1.00 98.50 83 GLY A N 1
ATOM 635 C CA . GLY A 1 83 ? -5.320 -4.528 0.804 1.00 98.50 83 GLY A CA 1
ATOM 636 C C . GLY A 1 83 ? -4.363 -3.360 0.541 1.00 98.50 83 GLY A C 1
ATOM 637 O O . GLY A 1 83 ? -4.762 -2.195 0.582 1.00 98.50 83 GLY A O 1
ATOM 638 N N . MET A 1 84 ? -3.097 -3.663 0.253 1.00 98.75 84 MET A N 1
ATOM 639 C CA . MET A 1 84 ? -2.079 -2.659 -0.082 1.00 98.75 84 MET A CA 1
ATOM 640 C C . MET A 1 84 ? -1.413 -2.967 -1.419 1.00 98.75 84 MET A C 1
ATOM 642 O O . MET A 1 84 ? -0.930 -4.077 -1.621 1.00 98.75 84 MET A O 1
ATOM 646 N N . HIS A 1 85 ? -1.323 -1.948 -2.269 1.00 98.25 85 HIS A N 1
ATOM 647 C CA . HIS A 1 85 ? -0.521 -1.914 -3.492 1.00 98.25 85 HIS A CA 1
ATOM 648 C C . HIS A 1 85 ? 0.432 -0.727 -3.456 1.00 98.25 85 HIS A C 1
ATOM 650 O O . HIS A 1 85 ? 0.225 0.218 -2.702 1.00 98.25 85 HIS A O 1
ATOM 656 N N . ILE A 1 86 ? 1.463 -0.725 -4.300 1.00 97.94 86 ILE A N 1
ATOM 657 C CA . ILE A 1 86 ? 2.392 0.404 -4.388 1.00 97.94 86 ILE A CA 1
ATOM 658 C C . ILE A 1 86 ? 2.521 0.853 -5.834 1.00 97.94 86 ILE A C 1
ATOM 660 O O . ILE A 1 86 ? 3.059 0.141 -6.682 1.00 97.94 86 ILE A O 1
ATOM 664 N N . CYS A 1 87 ? 2.131 2.103 -6.093 1.00 95.81 87 CYS A N 1
ATOM 665 C CA . CYS A 1 87 ? 2.424 2.841 -7.320 1.00 95.81 87 CYS A CA 1
ATOM 666 C C . CYS A 1 87 ? 2.143 2.057 -8.616 1.00 95.81 87 CYS A C 1
ATOM 668 O O . CYS A 1 87 ? 1.044 2.119 -9.155 1.00 95.81 87 CYS A O 1
ATOM 670 N N . TYR A 1 88 ? 3.143 1.353 -9.144 1.00 95.75 88 TYR A N 1
ATOM 671 C CA . TYR A 1 88 ? 3.094 0.672 -10.433 1.00 95.75 88 TYR A CA 1
ATOM 672 C C . TYR A 1 88 ? 2.175 -0.558 -10.441 1.00 95.75 88 TYR A C 1
ATOM 674 O O . TYR A 1 88 ? 1.667 -0.914 -11.502 1.00 95.75 88 TYR A O 1
ATOM 682 N N . ASP A 1 89 ? 1.884 -1.134 -9.272 1.00 97.19 89 A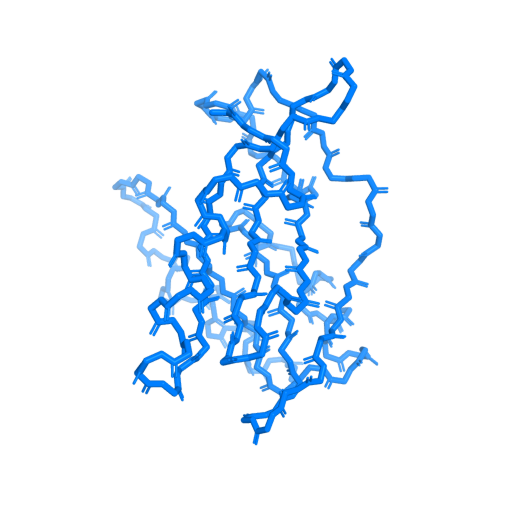SP A N 1
ATOM 683 C CA . ASP A 1 89 ? 0.977 -2.280 -9.136 1.00 97.19 89 ASP A CA 1
ATOM 684 C C . ASP A 1 89 ? -0.423 -2.009 -9.718 1.00 97.19 89 ASP A C 1
ATOM 686 O O . ASP A 1 89 ? -1.047 -2.921 -10.256 1.00 97.19 89 ASP A O 1
ATOM 690 N N . CYS A 1 90 ? -0.907 -0.758 -9.689 1.00 96.00 90 CYS A N 1
ATOM 691 C CA . CYS A 1 90 ? -2.236 -0.410 -10.215 1.00 96.00 90 CYS A CA 1
ATOM 692 C C . CYS A 1 90 ? -2.376 -0.562 -11.736 1.00 96.00 90 CYS A C 1
ATOM 694 O O . CYS A 1 90 ? -3.496 -0.658 -12.248 1.00 96.00 90 CYS A O 1
ATOM 696 N N . ASN A 1 91 ? -1.259 -0.596 -12.471 1.00 94.94 91 ASN A N 1
ATOM 697 C CA . ASN A 1 91 ? -1.298 -0.782 -13.917 1.00 94.94 91 ASN A CA 1
ATOM 698 C C . ASN A 1 91 ? -1.784 -2.193 -14.293 1.00 94.94 91 ASN A C 1
ATOM 700 O O . ASN A 1 91 ? -2.273 -2.377 -15.406 1.00 94.94 91 ASN A O 1
ATOM 704 N N . PHE A 1 92 ? -1.697 -3.157 -13.373 1.00 97.12 92 PHE A N 1
ATOM 705 C CA . PHE A 1 92 ? -2.044 -4.557 -13.594 1.00 97.12 92 PHE A CA 1
ATOM 706 C C . PHE A 1 92 ? -3.458 -4.837 -13.048 1.00 97.12 92 PHE A C 1
ATOM 708 O O . PHE A 1 92 ? -3.648 -4.774 -11.828 1.00 97.12 92 PHE A O 1
ATOM 715 N N . PRO A 1 93 ? -4.468 -5.102 -13.906 1.00 97.44 93 PRO A N 1
ATOM 716 C CA . PRO A 1 93 ? -5.829 -5.436 -13.458 1.00 97.44 93 PRO A CA 1
ATOM 717 C C . PRO A 1 93 ? -5.861 -6.596 -12.467 1.00 97.44 93 PRO A C 1
ATOM 719 O O . PRO A 1 93 ? -6.597 -6.566 -11.481 1.00 97.44 93 PRO A O 1
ATOM 722 N N . GLU A 1 94 ? -5.016 -7.595 -12.700 1.00 98.12 94 GLU A N 1
ATOM 723 C CA . GLU A 1 94 ? -4.918 -8.807 -11.900 1.00 98.12 94 GLU A CA 1
ATOM 724 C C . GLU A 1 94 ? -4.564 -8.490 -10.446 1.00 98.12 94 GLU A C 1
ATOM 726 O O . GLU A 1 94 ? -5.113 -9.108 -9.538 1.00 98.12 94 GLU A O 1
ATOM 731 N N . SER A 1 95 ? -3.719 -7.484 -10.202 1.00 97.69 95 SER A N 1
ATOM 732 C CA . SER A 1 95 ? -3.342 -7.072 -8.847 1.00 97.69 95 SER A CA 1
ATOM 733 C C . SER A 1 95 ? -4.555 -6.606 -8.042 1.00 97.69 95 SER A C 1
ATOM 735 O O . SER A 1 95 ? -4.723 -6.998 -6.888 1.00 97.69 95 SER A O 1
ATOM 737 N N . ALA A 1 96 ? -5.409 -5.753 -8.619 1.00 97.94 96 ALA A N 1
ATOM 738 C CA . ALA A 1 96 ? -6.625 -5.290 -7.943 1.00 97.94 96 ALA A CA 1
ATOM 739 C C . ALA A 1 96 ? -7.646 -6.428 -7.806 1.00 97.94 96 ALA A C 1
ATOM 741 O O . ALA A 1 96 ? -8.175 -6.643 -6.717 1.00 97.94 96 ALA A O 1
ATOM 742 N N . ARG A 1 97 ? -7.819 -7.233 -8.863 1.00 98.44 97 ARG A N 1
ATOM 743 C CA . ARG A 1 97 ? -8.708 -8.400 -8.849 1.00 98.44 97 ARG A CA 1
ATOM 744 C C . ARG A 1 97 ? -8.358 -9.390 -7.746 1.00 98.44 97 ARG A C 1
ATOM 746 O O . ARG A 1 97 ? -9.257 -9.860 -7.055 1.00 98.44 97 ARG A O 1
ATOM 753 N N . VAL A 1 98 ? -7.077 -9.709 -7.561 1.00 98.31 98 VAL A N 1
ATOM 754 C CA . VAL A 1 98 ? -6.642 -10.625 -6.499 1.00 98.31 98 VAL A CA 1
ATOM 755 C C . VAL A 1 98 ? -6.993 -10.068 -5.120 1.00 98.31 98 VAL A C 1
ATOM 757 O O . VAL A 1 98 ? -7.512 -10.816 -4.299 1.00 98.31 98 VAL A O 1
ATOM 760 N N . MET A 1 99 ? -6.786 -8.772 -4.864 1.00 98.38 99 MET A N 1
ATOM 761 C CA . MET A 1 99 ? -7.154 -8.167 -3.574 1.00 98.38 99 MET A CA 1
ATOM 762 C C . MET A 1 99 ? -8.654 -8.275 -3.291 1.00 98.38 99 MET A C 1
ATOM 764 O O . MET A 1 99 ? -9.045 -8.650 -2.188 1.00 98.38 99 MET A O 1
ATOM 768 N N . THR A 1 100 ? -9.491 -8.026 -4.294 1.00 98.19 100 THR A N 1
ATOM 769 C CA . THR A 1 100 ? -10.949 -8.153 -4.168 1.00 98.19 100 THR A CA 1
ATOM 770 C C . THR A 1 100 ? -11.388 -9.596 -3.960 1.00 98.19 100 THR A C 1
ATOM 772 O O . THR A 1 100 ? -12.208 -9.865 -3.089 1.00 98.19 100 THR A O 1
ATOM 775 N N . LEU A 1 101 ? -10.799 -10.552 -4.684 1.00 98.50 101 LEU A N 1
ATOM 776 C CA . LEU A 1 101 ? -11.068 -11.980 -4.477 1.00 98.50 101 LEU A CA 1
ATOM 777 C C . LEU A 1 101 ? -10.621 -12.471 -3.090 1.00 98.50 101 LEU A C 1
ATOM 779 O O . LEU A 1 101 ? -11.213 -13.403 -2.553 1.00 98.50 101 LEU A O 1
ATOM 783 N N . LEU A 1 102 ? -9.606 -11.835 -2.499 1.00 98.56 102 LEU A N 1
ATOM 784 C CA . LEU A 1 102 ? -9.182 -12.059 -1.114 1.00 98.56 102 LEU A CA 1
ATOM 785 C C . LEU A 1 102 ? -10.066 -11.333 -0.080 1.00 98.56 102 LEU A C 1
ATOM 787 O O . LEU A 1 102 ? -9.834 -11.481 1.119 1.00 98.56 102 LEU A O 1
ATOM 791 N N . GLY A 1 103 ? -11.077 -10.580 -0.523 1.00 98.44 103 GLY A N 1
ATOM 792 C CA . GLY A 1 103 ? -12.061 -9.919 0.332 1.00 98.44 103 GLY A CA 1
ATOM 793 C C . GLY A 1 103 ? -11.674 -8.516 0.796 1.00 98.44 103 GLY A C 1
ATOM 794 O O . GLY A 1 103 ? -12.107 -8.114 1.873 1.00 98.44 103 GLY A O 1
ATOM 795 N N . ALA A 1 104 ? -10.841 -7.785 0.046 1.00 98.50 104 ALA A N 1
ATOM 796 C CA . ALA A 1 104 ? -10.547 -6.384 0.347 1.00 98.50 104 ALA A CA 1
ATOM 797 C C . ALA A 1 104 ? -11.786 -5.494 0.146 1.00 98.50 104 ALA A C 1
ATOM 799 O O . ALA A 1 104 ? -1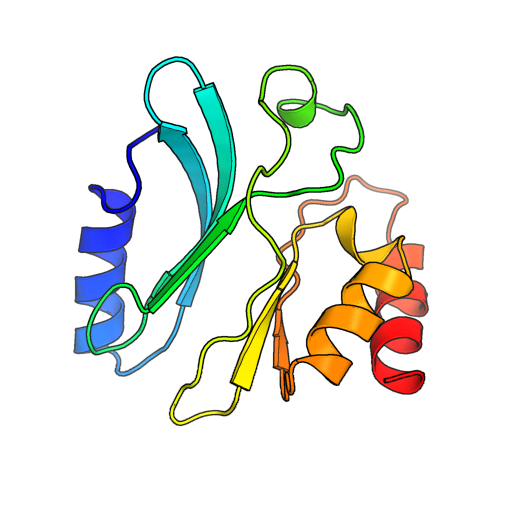2.337 -5.444 -0.951 1.00 98.50 104 ALA A O 1
ATOM 800 N N . ASP A 1 105 ? -12.154 -4.741 1.182 1.00 98.12 105 ASP A N 1
ATOM 801 C CA . ASP A 1 105 ? -13.145 -3.659 1.115 1.00 98.12 105 ASP A CA 1
ATOM 802 C C . ASP A 1 105 ? -12.483 -2.342 0.678 1.00 98.12 105 ASP A C 1
ATOM 804 O O . ASP A 1 105 ? -13.094 -1.487 0.040 1.00 98.12 105 ASP A O 1
ATOM 808 N N . ILE A 1 106 ? -11.210 -2.168 1.049 1.00 98.31 106 ILE A N 1
ATOM 809 C CA . ILE A 1 106 ? -10.408 -0.977 0.774 1.00 98.31 106 ILE A CA 1
ATOM 810 C C . ILE A 1 106 ? -9.083 -1.422 0.162 1.00 98.31 106 ILE A C 1
ATOM 812 O O . ILE A 1 106 ? -8.353 -2.227 0.742 1.00 98.31 106 ILE A O 1
ATOM 816 N N . LEU A 1 107 ? -8.731 -0.844 -0.986 1.00 98.25 107 LEU A N 1
ATOM 817 C CA . LEU A 1 107 ? -7.426 -1.032 -1.612 1.00 98.25 107 LEU A CA 1
ATOM 818 C C . LEU A 1 107 ? -6.618 0.263 -1.541 1.00 98.25 107 LEU A C 1
ATOM 820 O O . LEU A 1 107 ? -6.872 1.217 -2.276 1.00 98.25 107 LEU A O 1
ATOM 824 N N . ALA A 1 108 ? -5.627 0.294 -0.655 1.00 98.12 108 ALA A N 1
ATOM 825 C CA . ALA A 1 108 ? -4.728 1.428 -0.529 1.00 98.12 108 ALA A CA 1
ATOM 826 C C . ALA A 1 108 ? -3.635 1.386 -1.602 1.00 98.12 108 ALA A C 1
ATOM 828 O O . ALA A 1 108 ? -3.014 0.349 -1.837 1.00 98.12 108 ALA A O 1
ATOM 829 N N . LEU A 1 109 ? -3.372 2.539 -2.216 1.00 97.44 109 LEU A N 1
ATOM 830 C CA . LEU A 1 109 ? -2.379 2.695 -3.276 1.00 97.44 109 LEU A CA 1
ATOM 831 C C . LEU A 1 109 ? -1.517 3.946 -3.025 1.00 97.44 109 LEU A C 1
ATOM 833 O O . LEU A 1 109 ? -1.732 4.974 -3.664 1.00 97.44 109 LEU A O 1
ATOM 837 N N . PRO A 1 110 ? -0.545 3.913 -2.096 1.00 96.69 110 PRO A N 1
ATOM 838 C CA . PRO A 1 110 ? 0.489 4.941 -2.016 1.00 96.69 110 PRO A CA 1
ATOM 839 C C . PRO A 1 110 ? 1.275 5.046 -3.334 1.00 96.69 110 PRO A C 1
ATOM 841 O O . PRO A 1 110 ? 1.733 4.047 -3.902 1.00 96.69 110 PRO A O 1
ATOM 844 N N . THR A 1 111 ? 1.449 6.275 -3.830 1.00 93.88 111 THR A N 1
ATOM 845 C CA . THR A 1 111 ? 2.117 6.556 -5.112 1.00 93.88 111 THR A CA 1
ATOM 846 C C . THR A 1 111 ? 3.089 7.725 -5.010 1.00 93.88 111 THR A C 1
ATOM 848 O O . THR A 1 111 ? 2.858 8.652 -4.243 1.00 93.88 111 THR A O 1
ATOM 851 N N . ASN A 1 112 ? 4.126 7.710 -5.849 1.00 90.19 112 ASN A N 1
ATOM 852 C CA . ASN A 1 112 ? 4.975 8.866 -6.136 1.00 90.19 112 ASN A CA 1
ATOM 853 C C . ASN A 1 112 ? 5.189 8.930 -7.654 1.00 90.19 112 ASN A C 1
ATOM 855 O O . ASN A 1 112 ? 6.121 8.324 -8.185 1.00 90.19 112 ASN A O 1
ATOM 859 N N . TRP A 1 113 ? 4.241 9.533 -8.369 1.00 86.38 113 TRP A N 1
ATOM 860 C CA . TRP A 1 113 ? 4.280 9.592 -9.826 1.00 86.38 113 TRP A CA 1
ATOM 861 C C . TRP A 1 113 ? 4.994 10.853 -10.321 1.00 86.38 113 TRP A C 1
ATOM 863 O O . TRP A 1 113 ? 4.737 11.929 -9.786 1.00 86.38 113 TRP A O 1
ATOM 873 N N . PRO A 1 114 ? 5.847 10.747 -11.357 1.00 82.25 114 PRO A N 1
ATOM 874 C CA . PRO A 1 114 ? 6.377 11.925 -12.026 1.00 82.25 114 PRO A CA 1
ATOM 875 C C . PRO A 1 114 ? 5.265 12.673 -12.768 1.00 82.25 114 PRO A C 1
ATOM 877 O O . PRO A 1 114 ? 4.204 12.113 -13.071 1.00 82.25 114 PRO A O 1
ATOM 880 N N . GLU A 1 115 ? 5.550 13.923 -13.115 1.00 84.56 115 GLU A N 1
ATOM 881 C CA . GLU A 1 115 ? 4.724 14.720 -14.021 1.00 84.56 115 GLU A CA 1
ATOM 882 C C . GLU A 1 115 ? 4.452 13.959 -15.336 1.00 84.56 115 GLU A C 1
ATOM 884 O O . GLU A 1 115 ? 5.307 13.227 -15.845 1.00 84.56 115 GLU A O 1
ATOM 889 N N . GLY A 1 116 ? 3.231 14.073 -15.863 1.00 83.25 116 GLY A N 1
ATOM 890 C CA . GLY A 1 116 ? 2.767 13.365 -17.061 1.00 83.25 116 GLY A CA 1
ATOM 891 C C . GLY A 1 116 ? 2.059 12.028 -16.797 1.00 83.25 116 GLY A C 1
ATOM 892 O O . GLY A 1 116 ? 1.597 11.367 -17.733 1.00 83.25 116 GLY A O 1
ATOM 893 N N . ARG A 1 117 ? 1.946 11.594 -15.534 1.00 85.62 117 ARG A N 1
ATOM 894 C CA . ARG A 1 117 ? 1.232 10.360 -15.135 1.00 85.62 117 ARG A CA 1
ATOM 895 C C . ARG A 1 117 ? -0.180 10.620 -14.598 1.00 85.62 117 ARG A C 1
ATOM 897 O O . ARG A 1 117 ? -0.826 9.691 -14.114 1.00 85.62 117 ARG A O 1
ATOM 904 N N . GLU A 1 118 ? -0.720 11.829 -14.747 1.00 88.25 118 GLU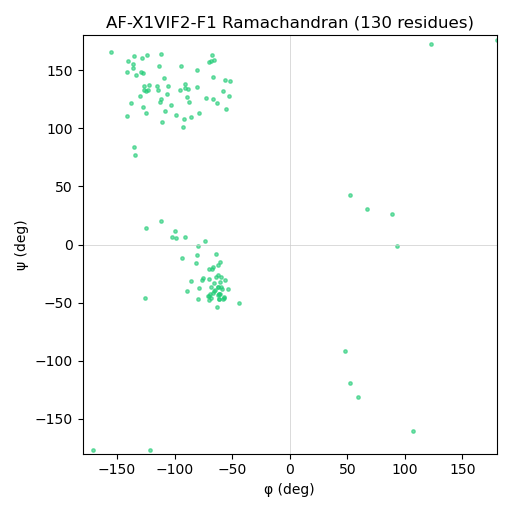 A N 1
ATOM 905 C CA . GLU A 1 118 ? -2.034 12.230 -14.213 1.00 88.25 118 GLU A CA 1
ATOM 906 C C . GLU A 1 118 ? -3.173 11.371 -14.774 1.00 88.25 118 GLU A C 1
ATOM 908 O O . GLU A 1 118 ? -4.188 11.153 -14.114 1.00 88.25 118 GLU A O 1
ATOM 913 N N . LYS A 1 119 ? -3.005 10.839 -15.991 1.00 89.25 119 LYS A N 1
ATOM 914 C CA . LYS A 1 119 ? -3.970 9.920 -16.615 1.00 89.25 119 LYS A CA 1
ATOM 915 C C . LYS A 1 119 ? -4.179 8.643 -15.798 1.00 89.25 119 LYS A C 1
ATOM 917 O O . LYS A 1 119 ? -5.282 8.107 -15.793 1.00 89.25 119 LYS A O 1
ATOM 922 N N . VAL A 1 120 ? -3.154 8.162 -15.094 1.00 91.19 120 VAL A N 1
ATOM 923 C CA . VAL A 1 120 ? -3.258 6.960 -14.251 1.00 91.19 120 VAL A CA 1
ATOM 924 C C . VAL A 1 120 ? -4.164 7.250 -13.060 1.00 91.19 120 VAL A C 1
ATOM 926 O O . VAL A 1 120 ? -5.101 6.495 -12.812 1.00 91.19 120 VAL A O 1
ATOM 929 N N . ALA A 1 121 ? -3.957 8.395 -12.404 1.00 87.88 121 ALA A N 1
ATOM 930 C CA . ALA A 1 121 ? -4.819 8.869 -11.324 1.00 87.88 121 ALA A CA 1
ATOM 931 C C . ALA A 1 121 ? -6.281 8.999 -11.780 1.00 87.88 121 ALA A C 1
ATOM 933 O O . ALA A 1 121 ? -7.197 8.548 -11.102 1.00 87.88 121 ALA A O 1
ATOM 934 N N . LYS A 1 122 ? -6.483 9.604 -12.958 1.00 90.44 122 LYS A N 1
ATOM 935 C CA . LYS A 1 122 ? -7.809 9.943 -13.489 1.00 90.44 122 LYS A CA 1
ATOM 936 C C . LYS A 1 122 ? -8.591 8.754 -14.037 1.00 90.44 122 LYS A C 1
ATOM 938 O O . LYS A 1 122 ? -9.814 8.809 -14.046 1.00 90.44 122 LYS A O 1
ATOM 943 N N . HIS A 1 123 ? -7.918 7.724 -14.542 1.00 94.94 123 HIS A N 1
ATOM 944 C CA . HIS A 1 123 ? -8.588 6.652 -15.285 1.00 94.94 123 HIS A CA 1
ATOM 945 C C . HIS A 1 123 ? -8.299 5.269 -14.727 1.00 94.94 123 HIS A C 1
ATOM 947 O O . HIS A 1 123 ? -9.224 4.486 -14.548 1.00 94.94 123 HIS A O 1
ATOM 953 N N . VAL A 1 124 ? -7.034 4.960 -14.436 1.00 95.62 124 VAL A N 1
ATOM 954 C CA . VAL A 1 124 ? -6.650 3.605 -14.026 1.00 95.62 124 VAL A CA 1
ATOM 955 C C . VAL A 1 124 ? -7.195 3.303 -12.637 1.00 95.62 124 VAL A C 1
ATOM 957 O O . VAL A 1 124 ? -7.846 2.281 -12.476 1.00 95.62 124 VAL A O 1
ATOM 960 N N . ILE A 1 125 ? -7.019 4.199 -11.658 1.00 94.62 125 ILE A N 1
ATOM 961 C CA . ILE A 1 125 ? -7.543 3.974 -10.297 1.00 94.62 125 ILE A CA 1
ATOM 962 C C . ILE A 1 125 ? -9.065 3.765 -10.323 1.00 94.62 125 ILE A C 1
ATOM 964 O O . ILE A 1 125 ? -9.561 2.808 -9.734 1.00 94.62 125 ILE A O 1
ATOM 968 N N . LEU A 1 126 ? -9.800 4.622 -11.041 1.00 95.81 126 LEU A N 1
ATOM 969 C CA . LEU A 1 126 ? -11.259 4.515 -11.134 1.00 95.81 126 LEU A CA 1
ATOM 970 C C . LEU A 1 126 ? -11.700 3.228 -11.836 1.00 95.81 126 LEU A C 1
ATOM 972 O O . LEU A 1 126 ? -12.657 2.601 -11.398 1.00 95.81 126 LEU A O 1
ATOM 976 N N . ALA A 1 127 ? -10.989 2.802 -12.883 1.00 97.62 127 ALA A N 1
ATOM 977 C CA . ALA A 1 127 ? -11.267 1.532 -13.543 1.00 97.62 127 ALA A CA 1
ATOM 978 C C . ALA A 1 127 ? -11.063 0.341 -12.591 1.00 97.62 127 ALA A C 1
ATOM 980 O O . ALA A 1 127 ? -11.921 -0.534 -12.535 1.00 97.62 127 ALA A O 1
ATOM 981 N N . ARG A 1 128 ? -9.982 0.343 -11.791 1.00 97.56 128 ARG A N 1
ATOM 982 C CA . ARG A 1 128 ? -9.718 -0.699 -10.780 1.00 97.56 128 ARG A CA 1
ATOM 983 C C . ARG A 1 128 ? -10.804 -0.745 -9.709 1.00 97.56 128 ARG A C 1
ATOM 985 O O . ARG A 1 128 ? -11.132 -1.831 -9.257 1.00 97.56 128 ARG A O 1
ATOM 992 N N . ALA A 1 129 ? -11.349 0.404 -9.319 1.00 96.88 129 ALA A N 1
ATOM 993 C CA . ALA A 1 129 ? -12.446 0.472 -8.358 1.00 96.88 129 ALA A CA 1
ATOM 994 C C . ALA A 1 129 ? -13.806 0.080 -8.962 1.00 96.88 129 ALA A C 1
ATOM 996 O O . ALA A 1 129 ? -14.663 -0.403 -8.245 1.00 96.88 129 ALA A O 1
ATOM 997 N N . TYR A 1 130 ? -14.034 0.313 -10.257 1.00 97.62 130 TYR A N 1
ATOM 998 C CA . TYR A 1 130 ? -15.305 -0.025 -10.907 1.00 97.62 130 TYR A CA 1
ATOM 999 C C . TYR A 1 130 ? -15.422 -1.514 -11.250 1.00 97.62 130 TYR A C 1
ATOM 1001 O O . TYR A 1 130 ? -16.506 -2.085 -11.195 1.00 97.62 130 TYR A O 1
ATOM 1009 N N . GLU A 1 131 ? -14.321 -2.144 -11.660 1.00 97.00 131 GLU A N 1
ATOM 1010 C CA . GLU A 1 131 ? -14.337 -3.536 -12.121 1.00 97.00 131 GLU A CA 1
ATOM 1011 C C . GLU A 1 131 ? -14.344 -4.571 -10.979 1.00 97.00 131 GLU A C 1
ATOM 1013 O O . GLU A 1 131 ? -14.479 -5.768 -11.256 1.00 97.00 131 GLU A O 1
ATOM 1018 N N . ASN A 1 132 ? -14.156 -4.132 -9.733 1.00 96.75 132 ASN A N 1
ATOM 1019 C CA . ASN A 1 132 ? -13.955 -4.961 -8.547 1.00 96.75 132 ASN A CA 1
ATOM 1020 C C . ASN A 1 132 ? -14.905 -4.553 -7.422 1.00 96.75 132 ASN A C 1
ATOM 1022 O O . ASN A 1 132 ? -15.394 -5.478 -6.740 1.00 96.75 132 ASN A O 1
#

Nearest PDB structures (foldseek):
  5h8i-assembly2_P  TM=9.317E-01  e=1.123E-11  Medicago truncatula
  5h8l-assembly1_H  TM=9.154E-01  e=9.895E-12  Medicago truncatula
  5h8i-assembly1_H  TM=9.166E-01  e=2.913E-11  Medicago truncatula
  5h8k-assembly1_H  TM=9.181E-01  e=1.618E-10  Medicago truncatula
  2e11-assembly2_D  TM=8.809E-01  e=3.356E-08  Xanthomonas campestris pv. campestris